Protein AF-A0A936PUD3-F1 (afdb_monomer_lite)

Radius of gyration: 28.29 Å; chains: 1; bounding box: 74×25×96 Å

Foldseek 3Di:
DDDDDDPPPPPPPPDDDDPDDDDDDDDDDDDDDDDDDDDDDPPPVDPDDPDDDPPQDQQCPLPAGPVQFPDSNDSQAECPHQAALPQDNRNSPPAHWQRDPRYDLVRWAWKAAQQQPLQEHDDGTDTGSDYDPRIHRHHDDPDSNDRD

pLDDT: mean 79.46, std 18.81, range [46.41, 98.44]

Structure (mmCIF, N/CA/C/O backbone):
data_AF-A0A936PUD3-F1
#
_entry.id   AF-A0A936PUD3-F1
#
loop_
_atom_site.group_PDB
_atom_site.id
_atom_site.type_symbol
_atom_site.label_atom_id
_atom_site.label_alt_id
_atom_site.label_comp_id
_atom_site.label_asym_id
_atom_site.label_entity_id
_atom_site.label_seq_id
_atom_site.pdbx_PDB_ins_code
_atom_site.Cartn_x
_atom_site.Cartn_y
_atom_site.Cartn_z
_atom_site.occupancy
_atom_site.B_iso_or_equiv
_atom_site.auth_seq_id
_atom_site.auth_comp_id
_atom_site.auth_asym_id
_atom_site.auth_atom_id
_atom_site.pdbx_PDB_model_num
ATOM 1 N N . MET A 1 1 ? -32.254 16.485 65.116 1.00 53.66 1 MET A N 1
ATOM 2 C CA . MET A 1 1 ? -31.961 15.289 64.299 1.00 53.66 1 MET A CA 1
ATOM 3 C C . MET A 1 1 ? -30.809 15.626 63.363 1.00 53.66 1 MET A C 1
ATOM 5 O O . MET A 1 1 ? -30.755 16.751 62.888 1.00 53.66 1 MET A O 1
ATOM 9 N N . ARG A 1 2 ? -29.844 14.717 63.206 1.00 46.41 2 ARG A N 1
ATOM 10 C CA . ARG A 1 2 ? -28.623 14.904 62.409 1.00 46.41 2 ARG A CA 1
ATOM 11 C C . ARG A 1 2 ? -28.960 14.790 60.914 1.00 46.41 2 ARG A C 1
ATOM 13 O O . ARG A 1 2 ? -29.420 13.730 60.508 1.00 46.41 2 ARG A O 1
ATOM 20 N N . SER A 1 3 ? -28.727 15.838 60.124 1.00 54.06 3 SER A N 1
ATOM 21 C CA . SER A 1 3 ? -28.491 15.696 58.674 1.00 54.06 3 SER A CA 1
ATOM 22 C C . SER A 1 3 ? -27.096 15.089 58.477 1.00 54.06 3 SER A C 1
ATOM 24 O O . SER A 1 3 ? -26.241 15.329 59.340 1.00 54.06 3 SER A O 1
ATOM 26 N N . PRO A 1 4 ? -26.824 14.333 57.395 1.00 48.84 4 PRO A N 1
ATOM 27 C CA . PRO A 1 4 ? -26.177 15.031 56.279 1.00 48.84 4 PRO A CA 1
ATOM 28 C C . PRO A 1 4 ? -26.307 14.416 54.862 1.00 48.84 4 PRO A C 1
ATOM 30 O O . PRO A 1 4 ? -26.564 13.234 54.676 1.00 48.84 4 PRO A O 1
ATOM 33 N N . LEU A 1 5 ? -25.979 15.293 53.908 1.00 49.62 5 LEU A N 1
ATOM 34 C CA . LEU A 1 5 ? -25.189 15.081 52.688 1.00 49.62 5 LEU A CA 1
ATOM 35 C C . LEU A 1 5 ? -25.799 14.382 51.459 1.00 49.62 5 LEU A C 1
ATOM 37 O O . LEU A 1 5 ? -26.033 13.181 51.414 1.00 49.62 5 LEU A O 1
ATOM 41 N N . MET A 1 6 ? -25.909 15.215 50.420 1.00 50.44 6 MET A N 1
ATOM 42 C CA . MET A 1 6 ? -25.889 14.913 48.993 1.00 50.44 6 MET A CA 1
ATOM 43 C C . MET A 1 6 ? -24.996 13.711 48.653 1.00 50.44 6 MET A C 1
ATOM 45 O O . MET A 1 6 ? -23.786 13.761 48.872 1.00 50.44 6 MET A O 1
ATOM 49 N N . MET A 1 7 ? -25.570 12.681 48.028 1.00 53.75 7 MET A N 1
ATOM 50 C CA . MET A 1 7 ? -24.799 11.805 47.147 1.00 53.75 7 MET A CA 1
ATOM 51 C C . MET A 1 7 ? -24.532 12.575 45.855 1.00 53.75 7 MET A C 1
ATOM 53 O O . MET A 1 7 ? -25.264 12.473 44.874 1.00 53.75 7 MET A O 1
ATOM 57 N N . LEU A 1 8 ? -23.499 13.414 45.904 1.00 49.41 8 LEU A N 1
ATOM 58 C CA . LEU A 1 8 ? -22.793 13.860 44.717 1.00 49.41 8 LEU A CA 1
ATOM 59 C C . LEU A 1 8 ? -22.178 12.584 44.128 1.00 49.41 8 LEU A C 1
ATOM 61 O O . LEU A 1 8 ? -21.218 12.054 44.687 1.00 49.41 8 LEU A O 1
ATOM 65 N N . SER A 1 9 ? -22.823 12.023 43.102 1.00 47.16 9 SER A N 1
ATOM 66 C CA . SER A 1 9 ? -22.295 10.865 42.387 1.00 47.16 9 SER A CA 1
ATOM 67 C C . SER A 1 9 ? -20.942 11.279 41.841 1.00 47.16 9 SER A C 1
ATOM 69 O O . SER A 1 9 ? -20.841 12.203 41.036 1.00 47.16 9 SER A O 1
ATOM 71 N N . LEU A 1 10 ? -19.912 10.654 42.392 1.00 49.53 10 LEU A N 1
ATOM 72 C CA . LEU A 1 10 ? -18.522 10.887 42.074 1.00 49.53 10 LEU A CA 1
ATOM 73 C C . LEU A 1 10 ? -18.352 10.540 40.590 1.00 49.53 10 LEU A C 1
ATOM 75 O O . LEU A 1 10 ? -18.395 9.368 40.223 1.00 49.53 10 LEU A O 1
ATOM 79 N N . LEU A 1 11 ? -18.246 11.562 39.737 1.00 52.31 11 LEU A N 1
ATOM 80 C CA . LEU A 1 11 ? -17.766 11.408 38.370 1.00 52.31 11 LEU A CA 1
ATOM 81 C C . LEU A 1 11 ? -16.326 10.909 38.513 1.00 52.31 11 LEU A C 1
ATOM 83 O O . LEU A 1 11 ? -15.428 11.677 38.859 1.00 52.31 11 LEU A O 1
ATOM 87 N N . ALA A 1 12 ? -16.132 9.601 38.374 1.00 48.47 12 ALA A N 1
ATOM 88 C CA . ALA A 1 12 ? -14.807 9.034 38.259 1.00 48.47 12 ALA A CA 1
ATOM 89 C C . ALA A 1 12 ? -14.257 9.517 36.914 1.00 48.47 12 ALA A C 1
ATOM 91 O O . ALA A 1 12 ? -14.563 8.943 35.874 1.00 48.47 12 ALA A O 1
ATOM 92 N N . LEU A 1 13 ? -13.493 10.614 36.935 1.00 55.97 13 LEU A N 1
ATOM 93 C CA . LEU A 1 13 ? -12.465 10.837 35.926 1.00 55.97 13 LEU A CA 1
ATOM 94 C C . LEU A 1 13 ? -11.473 9.688 36.098 1.00 55.97 13 LEU A C 1
ATOM 96 O O . LEU A 1 13 ? -10.558 9.764 36.920 1.00 55.97 13 LEU A O 1
ATOM 100 N N . MET A 1 14 ? -11.728 8.587 35.399 1.00 55.66 14 MET A N 1
ATOM 101 C CA . MET A 1 14 ? -10.739 7.543 35.234 1.00 55.66 14 MET A CA 1
ATOM 102 C C . MET A 1 14 ? -9.805 8.042 34.137 1.00 55.66 14 MET A C 1
ATOM 104 O O . MET A 1 14 ? -10.193 8.145 32.978 1.00 55.66 14 MET A O 1
ATOM 108 N N . ALA A 1 15 ? -8.617 8.474 34.549 1.00 54.50 15 ALA A N 1
ATOM 109 C CA . ALA A 1 15 ? -7.541 8.831 33.646 1.00 54.50 15 ALA A CA 1
ATOM 110 C C . ALA A 1 15 ? -7.225 7.621 32.755 1.00 54.50 15 ALA A C 1
ATOM 112 O O . ALA A 1 15 ? -6.997 6.528 33.279 1.00 54.50 15 ALA A O 1
ATOM 113 N N . CYS A 1 16 ? -7.242 7.814 31.434 1.00 59.00 16 CYS A N 1
ATOM 114 C CA . CYS A 1 16 ? -6.624 6.869 30.512 1.00 59.00 16 CYS A CA 1
ATOM 115 C C . CYS A 1 16 ? -5.126 6.849 30.839 1.00 59.00 16 CYS A C 1
ATOM 117 O O . CYS A 1 16 ? -4.512 7.909 30.969 1.00 59.00 16 CYS A O 1
ATOM 119 N N . GLY A 1 17 ? -4.590 5.662 31.116 1.00 49.53 17 GLY A N 1
ATOM 120 C CA . GLY A 1 17 ? -3.205 5.494 31.533 1.00 49.53 17 GLY A CA 1
ATOM 121 C C . GLY A 1 17 ? -2.249 5.898 30.420 1.00 49.53 17 GLY A C 1
ATOM 122 O O . GLY A 1 17 ? -2.460 5.544 29.262 1.00 49.53 17 GLY A O 1
ATOM 123 N N . ASP A 1 18 ? -1.207 6.631 30.800 1.00 52.53 18 ASP A N 1
ATOM 124 C CA . ASP A 1 18 ? -0.022 6.896 29.998 1.00 52.53 18 ASP A CA 1
ATOM 125 C C . ASP A 1 18 ? 0.437 5.605 29.292 1.00 52.53 18 ASP A C 1
ATOM 127 O O . ASP A 1 18 ? 0.811 4.627 29.944 1.00 52.53 18 ASP A O 1
ATOM 131 N N . LYS A 1 19 ? 0.416 5.584 27.952 1.00 51.19 19 LYS A N 1
ATOM 132 C CA . LYS A 1 19 ? 1.282 4.672 27.196 1.00 51.19 19 LYS A CA 1
ATOM 133 C C . LYS A 1 19 ? 2.701 5.154 27.501 1.00 51.19 19 LYS A C 1
ATOM 135 O O . LYS A 1 19 ? 3.129 6.179 26.984 1.00 51.19 19 LYS A O 1
ATOM 140 N N . ASP A 1 20 ? 3.354 4.481 28.448 1.00 49.97 20 ASP A N 1
ATOM 141 C CA . ASP A 1 20 ? 4.712 4.776 28.894 1.00 49.97 20 ASP A CA 1
ATOM 142 C C . ASP A 1 20 ? 5.650 4.924 27.689 1.00 49.97 20 ASP A C 1
ATOM 144 O O . ASP A 1 20 ? 5.974 3.961 26.991 1.00 49.97 20 ASP A O 1
ATOM 148 N N . GLU A 1 21 ? 6.116 6.148 27.469 1.00 58.09 21 GLU A N 1
ATOM 149 C CA . GLU A 1 21 ? 7.178 6.454 26.525 1.00 58.09 21 GLU A CA 1
ATOM 150 C C . GLU A 1 21 ? 8.524 6.151 27.195 1.00 58.09 21 GLU A C 1
ATOM 152 O O . GLU A 1 21 ? 9.041 6.934 27.994 1.00 58.09 21 GLU A O 1
ATOM 157 N N . SER A 1 22 ? 9.108 4.987 26.906 1.00 48.69 22 SER A N 1
ATOM 158 C CA . SER A 1 22 ? 10.535 4.719 27.128 1.00 48.69 22 SER A CA 1
ATOM 159 C C . SER A 1 22 ? 10.912 3.392 26.461 1.00 48.69 22 SER A C 1
ATOM 161 O O . SER A 1 22 ? 10.263 2.386 26.698 1.00 48.69 22 SER A O 1
ATOM 163 N N . SER A 1 23 ? 11.951 3.285 25.640 1.00 52.25 23 SER A N 1
ATOM 164 C CA . SER A 1 23 ? 13.261 3.876 25.865 1.00 52.25 23 SER A CA 1
ATOM 165 C C . SER A 1 23 ? 14.023 4.095 24.561 1.00 52.25 23 SER A C 1
ATOM 167 O O . SER A 1 23 ? 14.099 3.231 23.695 1.00 52.25 23 SER A O 1
ATOM 169 N N . THR A 1 24 ? 14.669 5.251 24.495 1.00 57.16 24 THR A N 1
ATOM 170 C CA . THR A 1 24 ? 15.816 5.536 23.640 1.00 57.16 24 THR A CA 1
ATOM 171 C C . THR A 1 24 ? 16.982 4.622 24.029 1.00 57.16 24 THR A C 1
ATOM 173 O O . THR A 1 24 ? 17.539 4.793 25.119 1.00 57.16 24 THR A O 1
ATOM 176 N N . ASP A 1 25 ? 17.382 3.684 23.170 1.00 52.16 25 ASP A N 1
ATOM 177 C CA . ASP A 1 25 ? 18.672 3.007 23.331 1.00 52.16 25 ASP A CA 1
ATOM 178 C C . ASP A 1 25 ? 19.762 3.842 22.652 1.00 52.16 25 ASP A C 1
ATOM 180 O O . ASP A 1 25 ? 19.732 4.139 21.458 1.00 52.16 25 ASP A O 1
ATOM 184 N N . SER A 1 26 ? 20.682 4.315 23.484 1.00 61.78 26 SER A N 1
ATOM 185 C CA . SER A 1 26 ? 21.800 5.160 23.096 1.00 61.78 26 SER A CA 1
ATOM 186 C C . SER A 1 26 ? 22.894 4.293 22.485 1.00 61.78 26 SER A C 1
ATOM 188 O O . SER A 1 26 ? 23.674 3.685 23.218 1.00 61.78 26 SER A O 1
ATOM 190 N N . VAL A 1 27 ? 22.995 4.267 21.157 1.00 63.81 27 VAL A N 1
ATOM 191 C CA . VAL A 1 27 ? 24.149 3.651 20.493 1.00 63.81 27 VAL A CA 1
ATOM 192 C C . VAL A 1 27 ? 25.346 4.605 20.619 1.00 63.81 27 VAL A C 1
ATOM 194 O O . VAL A 1 27 ? 25.244 5.768 20.217 1.00 63.81 27 VAL A O 1
ATOM 197 N N . PRO A 1 28 ? 26.475 4.178 21.213 1.00 65.19 28 PRO A N 1
ATOM 198 C CA . PRO A 1 28 ? 27.649 5.024 21.344 1.00 65.19 28 PRO A CA 1
ATOM 199 C C . PRO A 1 28 ? 28.289 5.287 19.979 1.00 65.19 28 PRO A C 1
ATOM 201 O O . PRO A 1 28 ? 28.557 4.369 19.207 1.00 65.19 28 PRO A O 1
ATOM 204 N N . VAL A 1 29 ? 28.574 6.567 19.741 1.00 59.28 29 VAL A N 1
ATOM 205 C CA . VAL A 1 29 ? 29.462 7.070 18.693 1.00 59.28 29 VAL A CA 1
ATOM 206 C C . VAL A 1 29 ? 30.794 6.313 18.709 1.00 59.28 29 VAL A C 1
ATOM 208 O O . VAL A 1 29 ? 31.500 6.301 19.720 1.00 59.28 29 VAL A O 1
ATOM 211 N N . VAL A 1 30 ? 31.135 5.683 17.584 1.00 62.25 30 VAL A N 1
ATOM 212 C CA . VAL A 1 30 ? 32.509 5.278 17.280 1.00 62.25 30 VAL A CA 1
ATOM 213 C C . VAL A 1 30 ? 33.079 6.272 16.280 1.00 62.25 30 VAL A C 1
ATOM 215 O O . VAL A 1 30 ? 32.532 6.490 15.202 1.00 62.25 30 VAL A O 1
ATOM 218 N N . ASP A 1 31 ? 34.134 6.922 16.744 1.00 54.88 31 ASP A N 1
ATOM 219 C CA . ASP A 1 31 ? 35.003 7.852 16.042 1.00 54.88 31 ASP A CA 1
ATOM 220 C C . ASP A 1 31 ? 36.097 7.075 15.290 1.00 54.88 31 ASP A C 1
ATOM 222 O O . ASP A 1 31 ? 36.450 5.958 15.679 1.00 54.88 31 ASP A O 1
ATOM 226 N N . ASP A 1 32 ? 36.643 7.730 14.267 1.00 55.41 32 ASP A N 1
ATOM 227 C CA . ASP A 1 32 ? 37.864 7.414 13.516 1.00 55.41 32 ASP A CA 1
ATOM 228 C C . ASP A 1 32 ? 37.849 6.24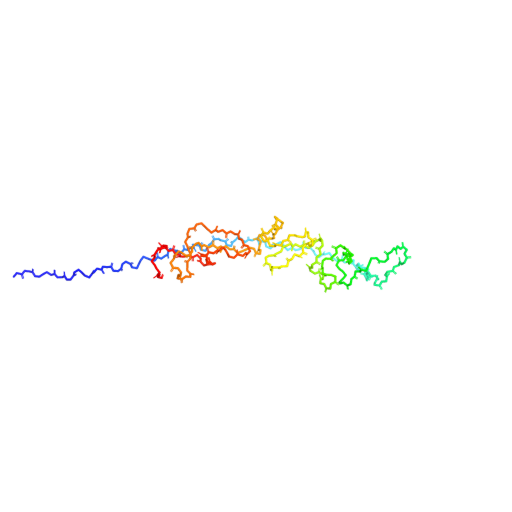4 12.512 1.00 55.41 32 ASP A C 1
ATOM 230 O O . ASP A 1 32 ? 38.160 5.090 12.814 1.00 55.41 32 ASP A O 1
ATOM 234 N N . SER A 1 33 ? 37.718 6.585 11.228 1.00 61.25 33 SER A N 1
ATOM 235 C CA . SER A 1 33 ? 38.902 6.599 10.349 1.00 61.25 33 SER A CA 1
ATOM 236 C C . SER A 1 33 ? 38.604 7.295 9.021 1.00 61.25 33 SER A C 1
ATOM 238 O O . SER A 1 33 ? 37.761 6.867 8.239 1.00 61.25 33 SER A O 1
ATOM 240 N N . GLU A 1 34 ? 39.350 8.366 8.761 1.00 63.44 34 GLU A N 1
ATOM 241 C CA . GLU A 1 34 ? 39.481 8.963 7.439 1.00 63.44 34 GLU A CA 1
ATOM 242 C C . GLU A 1 34 ? 40.101 7.932 6.485 1.00 63.44 34 GLU A C 1
ATOM 244 O O . GLU A 1 34 ? 41.180 7.394 6.750 1.00 63.44 34 GLU A O 1
ATOM 249 N N . THR A 1 35 ? 39.421 7.657 5.372 1.00 59.34 35 THR A N 1
ATOM 250 C CA . THR A 1 35 ? 40.061 7.092 4.183 1.00 59.34 35 THR A CA 1
ATOM 251 C C . THR A 1 35 ? 39.971 8.125 3.074 1.00 59.34 35 THR A C 1
ATOM 253 O O . THR A 1 35 ? 38.934 8.365 2.465 1.00 59.34 35 THR A O 1
ATOM 256 N N . ASP A 1 36 ? 41.105 8.796 2.944 1.00 56.50 36 ASP A N 1
ATOM 257 C CA . ASP A 1 36 ? 41.579 9.563 1.808 1.00 56.50 36 ASP A CA 1
ATOM 258 C C . ASP A 1 36 ? 41.678 8.660 0.562 1.00 56.50 36 ASP A C 1
ATOM 260 O O . ASP A 1 36 ? 42.032 7.482 0.666 1.00 56.50 36 ASP A O 1
ATOM 264 N N . ASP A 1 37 ? 41.398 9.265 -0.590 1.00 61.94 37 ASP A N 1
ATOM 265 C CA . ASP A 1 37 ? 41.663 8.796 -1.953 1.00 61.94 37 ASP A CA 1
ATOM 266 C C . ASP A 1 37 ? 40.922 7.552 -2.478 1.00 61.94 37 ASP A C 1
ATOM 268 O O . ASP A 1 37 ? 41.418 6.426 -2.464 1.00 61.94 37 ASP A O 1
ATOM 272 N N . SER A 1 38 ? 39.828 7.820 -3.193 1.00 63.38 38 SER A N 1
ATOM 273 C CA . SER A 1 38 ? 39.838 7.556 -4.637 1.00 63.38 38 SER A CA 1
ATOM 274 C C . SER A 1 38 ? 38.706 8.315 -5.318 1.00 63.38 38 SER A C 1
ATOM 276 O O . SER A 1 38 ? 37.533 8.013 -5.098 1.00 63.38 38 SER A O 1
ATOM 278 N N . GLU A 1 39 ? 39.073 9.277 -6.166 1.00 62.41 39 GLU A N 1
ATOM 279 C CA . GLU A 1 39 ? 38.219 9.747 -7.251 1.00 62.41 39 GLU A CA 1
ATOM 280 C C . GLU A 1 39 ? 37.796 8.518 -8.061 1.00 62.41 39 GLU A C 1
ATOM 282 O O . GLU A 1 39 ? 38.587 7.930 -8.802 1.00 62.41 39 GLU A O 1
ATOM 287 N N . THR A 1 40 ? 36.564 8.067 -7.846 1.00 57.53 40 THR A N 1
ATOM 288 C CA . THR A 1 40 ? 35.918 7.153 -8.774 1.00 57.53 40 THR A CA 1
ATOM 289 C C . THR A 1 40 ? 35.392 8.036 -9.885 1.00 57.53 40 THR A C 1
ATOM 291 O O . THR A 1 40 ? 34.408 8.748 -9.724 1.00 57.53 40 THR A O 1
ATOM 294 N N . ASP A 1 41 ? 36.217 8.089 -10.931 1.00 57.25 41 ASP A N 1
ATOM 295 C CA . ASP A 1 41 ? 35.852 8.196 -12.339 1.00 57.25 41 ASP A CA 1
ATOM 296 C C . ASP A 1 41 ? 34.385 8.582 -12.551 1.00 57.25 41 ASP A C 1
ATOM 298 O O . ASP A 1 41 ? 33.493 7.790 -12.235 1.00 57.25 41 ASP A O 1
ATOM 302 N N . ASP A 1 42 ? 34.175 9.790 -13.086 1.00 62.69 42 ASP A N 1
ATOM 303 C CA . ASP A 1 42 ? 32.936 10.279 -13.685 1.00 62.69 42 ASP A CA 1
ATOM 304 C C . ASP A 1 42 ? 32.323 9.209 -14.604 1.00 62.69 42 ASP A C 1
ATOM 306 O O . ASP A 1 42 ? 32.401 9.276 -15.830 1.00 62.69 42 ASP A O 1
ATOM 310 N N . SER A 1 43 ? 31.632 8.240 -14.014 1.00 59.88 43 SER A N 1
ATOM 311 C CA . SER A 1 43 ? 30.681 7.389 -14.704 1.00 59.88 43 SER A CA 1
ATOM 312 C C . SER A 1 43 ? 29.417 8.216 -14.821 1.00 59.88 43 SER A C 1
ATOM 314 O O . SER A 1 43 ? 28.393 7.955 -14.200 1.00 59.88 43 SER A O 1
ATOM 316 N N . LYS A 1 44 ? 29.520 9.261 -15.643 1.00 57.16 44 LYS A N 1
ATOM 317 C CA . LYS A 1 44 ? 28.422 9.581 -16.531 1.00 57.16 44 LYS A CA 1
ATOM 318 C C . LYS A 1 44 ? 28.214 8.305 -17.328 1.00 57.16 44 LYS A C 1
ATOM 320 O O . LYS A 1 44 ? 28.976 8.035 -18.253 1.00 57.16 44 LYS A O 1
ATOM 325 N N . THR A 1 45 ? 27.273 7.480 -16.889 1.00 53.12 45 THR A N 1
ATOM 326 C CA . THR A 1 45 ? 26.593 6.576 -17.802 1.00 53.12 45 THR A CA 1
ATOM 327 C C . THR A 1 45 ? 26.207 7.447 -18.985 1.00 53.12 45 THR A C 1
ATOM 329 O O . THR A 1 45 ? 25.587 8.505 -18.825 1.00 53.12 45 THR A O 1
ATOM 332 N N . ASP A 1 46 ? 26.799 7.139 -20.134 1.00 54.19 46 ASP A N 1
ATOM 333 C CA . ASP A 1 46 ? 26.517 7.902 -21.316 1.00 54.19 46 ASP A CA 1
ATOM 334 C C . ASP A 1 46 ? 25.073 7.606 -21.691 1.00 54.19 46 ASP A C 1
ATOM 336 O O . ASP A 1 46 ? 24.669 6.491 -21.995 1.00 54.19 46 ASP A O 1
ATOM 340 N N . ASP A 1 47 ? 24.284 8.658 -21.576 1.00 67.69 47 ASP A N 1
ATOM 341 C CA . ASP A 1 47 ? 23.028 8.853 -22.262 1.00 67.69 47 ASP A CA 1
ATOM 342 C C . ASP A 1 47 ? 23.293 8.762 -23.775 1.00 67.69 47 ASP A C 1
ATOM 344 O O . ASP A 1 47 ? 23.517 9.769 -24.450 1.00 67.69 47 ASP A O 1
ATOM 348 N N . SER A 1 48 ? 23.434 7.537 -24.284 1.00 57.81 48 SER A N 1
ATOM 349 C CA . SER A 1 48 ? 23.393 7.158 -25.698 1.00 57.81 48 SER A CA 1
ATOM 350 C C . SER A 1 48 ? 23.369 5.634 -25.813 1.00 57.81 48 SER A C 1
ATOM 352 O O . SER A 1 48 ? 24.397 4.973 -25.894 1.00 57.81 48 SER A O 1
ATOM 354 N N . THR A 1 49 ? 22.157 5.097 -25.868 1.00 59.66 49 THR A N 1
ATOM 355 C CA . THR A 1 49 ? 21.768 3.941 -26.687 1.00 59.66 49 THR A CA 1
ATOM 356 C C . THR A 1 49 ? 22.789 3.605 -27.800 1.00 59.66 49 THR A C 1
ATOM 358 O O . THR A 1 49 ? 22.778 4.215 -28.875 1.00 59.66 49 THR A O 1
ATOM 361 N N . ASP A 1 50 ? 23.687 2.642 -27.549 1.00 59.44 50 ASP A N 1
ATOM 362 C CA . ASP A 1 50 ? 24.552 2.030 -28.570 1.00 59.44 50 ASP A CA 1
ATOM 363 C C . ASP A 1 50 ? 23.808 0.843 -29.206 1.00 59.44 50 ASP A C 1
ATOM 365 O O . ASP A 1 50 ? 23.876 -0.307 -28.771 1.00 59.44 50 ASP A O 1
ATOM 369 N N . ASP A 1 51 ? 23.039 1.205 -30.231 1.00 67.19 51 ASP A N 1
ATOM 370 C CA . ASP A 1 51 ? 22.507 0.435 -31.358 1.00 67.19 51 ASP A CA 1
ATOM 371 C C . ASP A 1 51 ? 23.183 -0.941 -31.572 1.00 67.19 51 ASP A C 1
ATOM 373 O O . ASP A 1 51 ? 24.208 -1.060 -32.242 1.00 67.19 51 ASP A O 1
ATOM 377 N N . THR A 1 52 ? 22.582 -2.007 -31.025 1.00 53.91 52 THR A N 1
ATOM 378 C CA . THR A 1 52 ? 22.451 -3.329 -31.680 1.00 53.91 52 THR A CA 1
ATOM 379 C C . THR A 1 52 ? 21.375 -4.201 -31.000 1.00 53.91 52 THR A C 1
ATOM 381 O O . THR A 1 52 ? 21.631 -5.305 -30.520 1.00 53.91 52 THR A O 1
ATOM 384 N N . GLY A 1 53 ? 20.122 -3.750 -31.008 1.00 61.16 53 GLY A N 1
ATOM 385 C CA . GLY A 1 53 ? 18.947 -4.531 -30.589 1.00 61.16 53 GLY A CA 1
ATOM 386 C C . GLY A 1 53 ? 17.663 -3.770 -30.919 1.00 61.16 53 GLY A C 1
ATOM 387 O O . GLY A 1 53 ? 17.770 -2.599 -31.265 1.00 61.16 53 GLY A O 1
ATOM 388 N N . PRO A 1 54 ? 16.460 -4.378 -30.908 1.00 60.81 54 PRO A N 1
ATOM 389 C CA . PRO A 1 54 ? 15.249 -3.562 -30.920 1.00 60.81 54 PRO A CA 1
ATOM 390 C C . PRO A 1 54 ? 15.349 -2.618 -29.719 1.00 60.81 54 PRO A C 1
ATOM 392 O O . PRO A 1 54 ? 15.451 -3.100 -28.598 1.00 60.81 54 PRO A O 1
ATOM 395 N N . GLU A 1 55 ? 15.445 -1.316 -29.980 1.00 65.25 55 GLU A N 1
ATOM 396 C CA . GLU A 1 55 ? 15.523 -0.275 -28.956 1.00 65.25 55 GLU A CA 1
ATOM 397 C C . GLU A 1 55 ? 14.292 -0.436 -28.063 1.00 65.25 55 GLU A C 1
ATOM 399 O O . GLU A 1 55 ? 13.175 -0.100 -28.465 1.00 65.25 55 GLU A O 1
ATOM 404 N N . VAL A 1 56 ? 14.485 -1.048 -26.901 1.00 74.06 56 VAL A N 1
ATOM 405 C CA . VAL A 1 56 ? 13.525 -0.943 -25.819 1.00 74.06 56 VAL A CA 1
ATOM 406 C C . VAL A 1 56 ? 13.690 0.475 -25.296 1.00 74.06 56 VAL A C 1
ATOM 408 O O . VAL A 1 56 ? 14.779 0.870 -24.886 1.00 74.06 56 VAL A O 1
ATOM 411 N N . ILE A 1 57 ? 12.668 1.290 -25.523 1.00 86.19 57 ILE A N 1
ATOM 412 C CA . ILE A 1 57 ? 12.660 2.683 -25.086 1.00 86.19 57 ILE A CA 1
ATOM 413 C C . ILE A 1 57 ? 12.485 2.644 -23.566 1.00 86.19 57 ILE A C 1
ATOM 415 O O . ILE A 1 57 ? 11.669 1.865 -23.100 1.00 86.19 57 ILE A O 1
ATOM 419 N N . ASP A 1 58 ? 13.271 3.429 -22.848 1.00 89.19 58 ASP A N 1
ATOM 420 C CA . ASP A 1 58 ? 13.195 3.655 -21.401 1.00 89.19 58 ASP A CA 1
ATOM 421 C C . ASP A 1 58 ? 13.185 5.185 -21.258 1.00 89.19 58 ASP A C 1
ATOM 423 O O . ASP A 1 58 ? 14.179 5.850 -21.584 1.00 89.19 58 ASP A O 1
ATOM 427 N N . VAL A 1 59 ? 12.009 5.764 -21.007 1.00 93.19 59 VAL A N 1
ATOM 428 C CA . VAL A 1 59 ? 11.795 7.220 -21.068 1.00 93.19 59 VAL A CA 1
ATOM 429 C C . VAL A 1 59 ? 12.178 7.916 -19.767 1.00 93.19 59 VAL A C 1
ATOM 431 O O . VAL A 1 59 ? 12.653 9.059 -19.826 1.00 93.19 59 VAL A O 1
ATOM 434 N N . ASP A 1 60 ? 11.972 7.282 -18.619 1.00 94.50 60 ASP A N 1
ATOM 435 C CA . ASP A 1 60 ? 12.240 7.869 -17.302 1.00 94.50 60 ASP A CA 1
ATOM 436 C C . ASP A 1 60 ? 13.582 7.441 -16.689 1.00 94.50 60 ASP A C 1
ATOM 438 O O . ASP A 1 60 ? 14.084 8.120 -15.784 1.00 94.50 60 ASP A O 1
ATOM 442 N N . GLY A 1 61 ? 14.243 6.441 -17.272 1.00 92.88 61 GLY A N 1
ATOM 443 C CA . GLY A 1 61 ? 15.601 6.036 -16.947 1.00 92.88 61 GLY A CA 1
ATOM 444 C C . GLY A 1 61 ? 15.707 5.193 -15.683 1.00 92.88 61 GLY A C 1
ATOM 445 O O . GLY A 1 61 ? 16.773 5.212 -15.051 1.00 92.88 61 GLY A O 1
ATOM 446 N N . ASP A 1 62 ? 14.646 4.492 -15.282 1.00 92.69 62 ASP A N 1
ATOM 447 C CA . ASP A 1 62 ? 14.685 3.597 -14.121 1.00 92.69 62 ASP A CA 1
ATOM 448 C C . ASP A 1 62 ? 15.293 2.215 -14.408 1.00 92.69 62 ASP A C 1
ATOM 450 O O . ASP A 1 62 ? 15.597 1.447 -13.487 1.00 92.69 62 ASP A O 1
ATOM 454 N N . GLY A 1 63 ? 15.598 1.946 -15.680 1.00 91.75 63 GLY A N 1
ATOM 455 C CA . GLY A 1 63 ? 16.201 0.700 -16.132 1.00 91.75 63 GLY A CA 1
ATOM 456 C C . GLY A 1 63 ? 15.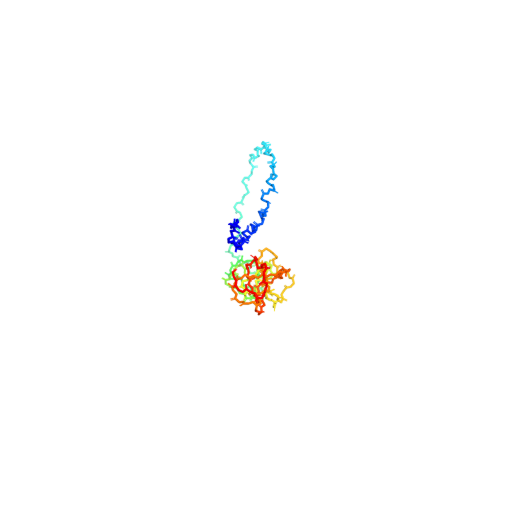190 -0.369 -16.540 1.00 91.75 63 GLY A C 1
ATOM 457 O O . GLY A 1 63 ? 15.612 -1.500 -16.819 1.00 91.75 63 GLY A O 1
ATOM 458 N N . SER A 1 64 ? 13.906 -0.022 -16.611 1.00 93.06 64 SER A N 1
ATOM 459 C CA . SER A 1 64 ? 12.823 -0.858 -17.117 1.00 93.06 64 SER A CA 1
ATOM 460 C C . SER A 1 64 ? 12.455 -0.439 -18.540 1.00 93.06 64 SER A C 1
ATOM 462 O O . SER A 1 64 ? 12.397 0.742 -18.865 1.00 93.06 64 SER A O 1
ATOM 464 N N . PRO A 1 65 ? 12.259 -1.396 -19.458 1.00 92.44 65 PRO A N 1
ATOM 465 C CA . PRO A 1 65 ? 11.838 -1.063 -20.806 1.00 92.44 65 PRO A CA 1
ATOM 466 C C . PRO A 1 65 ? 10.338 -0.731 -20.841 1.00 92.44 65 PRO A C 1
ATOM 468 O O . PRO A 1 65 ? 9.540 -1.401 -20.192 1.00 92.44 65 PRO A O 1
ATOM 471 N N . ALA A 1 66 ? 9.932 0.207 -21.698 1.00 91.31 66 ALA A N 1
ATOM 472 C CA . ALA A 1 66 ? 8.554 0.693 -21.848 1.00 91.31 66 ALA A CA 1
ATOM 473 C C . ALA A 1 66 ? 7.486 -0.378 -22.154 1.00 91.31 66 ALA A C 1
ATOM 475 O O . ALA A 1 66 ? 6.292 -0.080 -22.175 1.00 91.31 66 ALA A O 1
ATOM 476 N N . ASP A 1 67 ? 7.876 -1.602 -22.524 1.00 91.12 67 ASP A N 1
ATOM 477 C CA . ASP A 1 67 ? 6.955 -2.726 -22.720 1.00 91.12 67 ASP A CA 1
ATOM 478 C C . ASP A 1 67 ? 6.758 -3.607 -21.476 1.00 91.12 67 ASP A C 1
ATOM 480 O O . ASP A 1 67 ? 5.822 -4.412 -21.464 1.00 91.12 67 ASP A O 1
ATOM 484 N N . GLU A 1 68 ? 7.602 -3.449 -20.459 1.00 92.25 68 GLU A N 1
ATOM 485 C CA . GLU A 1 68 ? 7.501 -4.087 -19.140 1.00 92.25 68 GLU A CA 1
ATOM 486 C C . GLU A 1 68 ? 7.129 -3.074 -18.041 1.00 92.25 68 GLU A C 1
ATOM 488 O O . GLU A 1 68 ? 6.602 -3.480 -17.011 1.00 92.25 68 GLU A O 1
ATOM 493 N N . ASP A 1 69 ? 7.347 -1.780 -18.284 1.00 95.69 69 ASP A N 1
ATOM 494 C CA . ASP A 1 69 ? 6.982 -0.676 -17.400 1.00 95.69 69 ASP A CA 1
ATOM 495 C C . ASP A 1 69 ? 5.528 -0.207 -17.614 1.00 95.69 69 ASP A C 1
ATOM 497 O O . ASP A 1 69 ? 5.083 0.091 -18.732 1.00 95.69 69 ASP A O 1
ATOM 501 N N . CYS A 1 70 ? 4.765 -0.174 -16.523 1.00 97.00 70 CYS A N 1
ATOM 502 C CA . CYS A 1 70 ? 3.374 0.241 -16.498 1.00 97.00 70 CYS A CA 1
ATOM 503 C C . CYS A 1 70 ? 3.188 1.773 -16.531 1.00 97.00 70 CYS A C 1
ATOM 505 O O . CYS A 1 70 ? 2.129 2.219 -16.999 1.00 97.00 70 CYS A O 1
ATOM 507 N N . ASP A 1 71 ? 4.197 2.568 -16.149 1.00 96.56 71 ASP A N 1
ATOM 508 C CA . ASP A 1 71 ? 4.253 4.020 -16.357 1.00 96.56 71 ASP A CA 1
ATOM 509 C C . ASP A 1 71 ? 5.671 4.513 -16.703 1.00 96.56 71 ASP A C 1
ATOM 511 O O . ASP A 1 71 ? 6.326 5.150 -15.891 1.00 96.56 71 ASP A O 1
ATOM 515 N N . ASP A 1 72 ? 6.040 4.355 -17.983 1.00 94.75 72 ASP A N 1
ATOM 516 C CA . ASP A 1 72 ? 7.266 4.851 -18.656 1.00 94.75 72 ASP A CA 1
ATOM 517 C C . ASP A 1 72 ? 7.376 6.401 -18.694 1.00 94.75 72 ASP A C 1
ATOM 519 O O . ASP A 1 72 ? 7.750 7.018 -19.690 1.00 94.75 72 ASP A O 1
ATOM 523 N N . ASN A 1 73 ? 6.894 7.108 -17.678 1.00 96.38 73 ASN A N 1
ATOM 524 C CA . ASN A 1 73 ? 7.164 8.524 -17.434 1.00 96.38 73 ASN A CA 1
ATOM 525 C C . ASN A 1 73 ? 7.468 8.797 -15.952 1.00 96.38 73 ASN A C 1
ATOM 527 O O . ASN A 1 73 ? 7.650 9.974 -15.601 1.00 96.38 73 ASN A O 1
ATOM 531 N N . ASP A 1 74 ? 7.483 7.768 -15.106 1.00 96.88 74 ASP A N 1
ATOM 532 C CA . ASP A 1 74 ? 7.660 7.855 -13.667 1.00 96.88 74 ASP A CA 1
ATOM 533 C C . ASP A 1 74 ? 8.613 6.764 -13.166 1.00 96.88 74 ASP A C 1
ATOM 535 O O . ASP A 1 74 ? 8.207 5.663 -12.834 1.00 96.88 74 ASP A O 1
ATOM 539 N N . ALA A 1 75 ? 9.879 7.140 -12.978 1.00 96.69 75 ALA A N 1
ATOM 540 C CA . ALA A 1 75 ? 10.935 6.248 -12.501 1.00 96.69 75 ALA A CA 1
ATOM 541 C C . ALA A 1 75 ? 10.705 5.641 -11.093 1.00 96.69 75 ALA A C 1
ATOM 543 O O . ALA A 1 75 ? 11.537 4.863 -10.612 1.00 96.69 75 ALA A O 1
ATOM 544 N N . GLU A 1 76 ? 9.661 6.065 -10.367 1.00 97.56 76 GLU A N 1
ATOM 545 C CA . GLU A 1 76 ? 9.230 5.441 -9.107 1.00 97.56 76 GLU A CA 1
ATOM 546 C C . GLU A 1 76 ? 8.234 4.280 -9.323 1.00 97.56 76 GLU A C 1
ATOM 548 O O . GLU A 1 76 ? 7.940 3.570 -8.360 1.00 97.56 76 GLU A O 1
ATOM 553 N N . VAL A 1 77 ? 7.752 4.064 -10.553 1.00 97.94 77 VAL A N 1
ATOM 554 C CA . VAL A 1 77 ? 6.794 3.025 -10.952 1.00 97.94 77 VAL A CA 1
ATOM 555 C C . VAL A 1 77 ? 7.454 2.105 -11.976 1.00 97.94 77 VAL A C 1
ATOM 557 O O . VAL A 1 77 ? 7.646 2.488 -13.115 1.00 97.94 77 VAL A O 1
ATOM 560 N N . ASN A 1 78 ? 7.823 0.892 -11.569 1.00 97.44 78 ASN A N 1
ATOM 561 C CA . ASN A 1 78 ? 8.466 -0.091 -12.439 1.00 97.44 78 ASN A CA 1
ATOM 562 C C . ASN A 1 78 ? 8.490 -1.494 -11.832 1.00 97.44 78 ASN A C 1
ATOM 564 O O . ASN A 1 78 ? 8.449 -1.616 -10.614 1.00 97.44 78 ASN A O 1
ATOM 568 N N . PRO A 1 79 ? 8.756 -2.550 -12.631 1.00 97.12 79 PRO A N 1
ATOM 569 C CA . PRO A 1 79 ? 8.924 -3.936 -12.169 1.00 97.12 79 PRO A CA 1
ATOM 570 C C . PRO A 1 79 ? 9.854 -4.195 -10.967 1.00 97.12 79 PRO A C 1
ATOM 572 O O . PRO A 1 79 ? 9.888 -5.310 -10.439 1.00 97.12 79 PRO A O 1
ATOM 575 N N . GLY A 1 80 ? 10.716 -3.240 -10.605 1.00 95.44 80 GLY A N 1
ATOM 576 C CA . GLY A 1 80 ? 11.649 -3.337 -9.482 1.00 95.44 80 GLY A CA 1
ATOM 577 C C . GLY A 1 80 ? 11.329 -2.420 -8.301 1.00 95.44 80 GLY A C 1
ATOM 578 O O . GLY A 1 80 ? 12.086 -2.441 -7.321 1.00 95.44 80 GLY A O 1
ATOM 579 N N . ALA A 1 81 ? 10.274 -1.611 -8.390 1.00 97.69 81 ALA A N 1
ATOM 580 C CA . ALA A 1 81 ? 9.863 -0.700 -7.340 1.00 97.69 81 ALA A CA 1
ATOM 581 C C . ALA A 1 81 ? 9.269 -1.463 -6.147 1.00 97.69 81 ALA A C 1
ATOM 583 O O . ALA A 1 81 ? 9.048 -2.672 -6.178 1.00 97.69 81 ALA A O 1
ATOM 584 N N . GLN A 1 82 ? 9.083 -0.749 -5.040 1.00 97.38 82 GLN A N 1
ATOM 585 C CA . GLN A 1 82 ? 8.416 -1.283 -3.859 1.00 97.38 82 GLN A CA 1
ATOM 586 C C . GLN A 1 82 ? 6.965 -0.826 -3.892 1.00 97.38 82 GLN A C 1
ATOM 588 O O . GLN A 1 82 ? 6.724 0.379 -3.870 1.00 97.38 82 GLN A O 1
ATOM 593 N N . GLU A 1 83 ? 6.033 -1.771 -3.835 1.00 98.19 83 GLU A N 1
ATOM 594 C CA . GLU A 1 83 ? 4.617 -1.456 -3.689 1.00 98.19 83 GLU A CA 1
ATOM 595 C C . GLU A 1 83 ? 4.353 -0.722 -2.367 1.00 98.19 83 GLU A C 1
ATOM 597 O O . GLU A 1 83 ? 4.806 -1.163 -1.299 1.00 98.19 83 GLU A O 1
ATOM 602 N N . ILE A 1 84 ? 3.637 0.403 -2.425 1.00 97.56 84 ILE A N 1
ATOM 603 C CA . ILE A 1 84 ? 3.240 1.205 -1.264 1.00 97.56 84 ILE A CA 1
ATOM 604 C C . ILE A 1 84 ? 1.742 1.519 -1.311 1.00 97.56 84 ILE A C 1
ATOM 606 O O . ILE A 1 84 ? 1.142 1.578 -2.368 1.00 97.56 84 ILE A O 1
ATOM 610 N N . CYS A 1 85 ? 1.133 1.777 -0.152 1.00 97.56 85 CYS A N 1
ATOM 611 C CA . CYS A 1 85 ? -0.282 2.141 -0.058 1.00 97.56 85 CYS A CA 1
ATOM 612 C C . CYS A 1 85 ? -0.573 3.565 -0.584 1.00 97.56 85 CYS A C 1
ATOM 614 O O . CYS A 1 85 ? -0.807 4.489 0.213 1.00 97.56 85 CYS A O 1
ATOM 616 N N . ASP A 1 86 ? -0.566 3.768 -1.898 1.00 96.56 86 ASP A N 1
ATOM 617 C CA . ASP A 1 86 ? -0.864 5.048 -2.551 1.00 96.56 86 ASP A CA 1
ATOM 618 C C . ASP A 1 86 ? -1.958 4.967 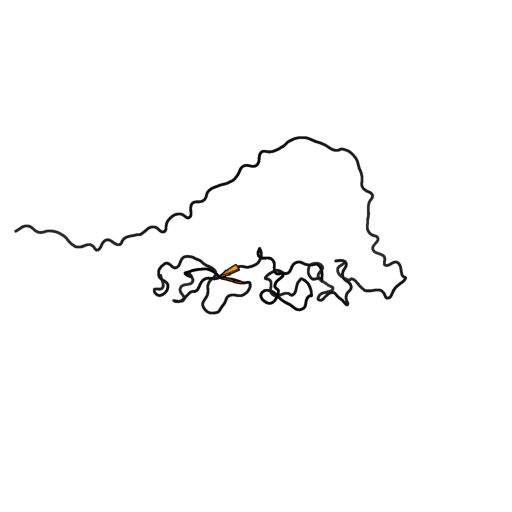-3.639 1.00 96.56 86 ASP A C 1
ATOM 620 O O . ASP A 1 86 ? -2.429 6.012 -4.117 1.00 96.56 86 ASP A O 1
ATOM 624 N N . GLY A 1 87 ? -2.451 3.762 -3.946 1.00 95.81 87 GLY A N 1
ATOM 625 C CA . GLY A 1 87 ? -3.458 3.517 -4.976 1.00 95.81 87 GLY A CA 1
ATOM 626 C C . GLY A 1 87 ? -2.906 3.328 -6.388 1.00 95.81 87 GLY A C 1
ATOM 627 O O . GLY A 1 87 ? -3.704 3.367 -7.335 1.00 95.81 87 GLY A O 1
ATOM 628 N N . ILE A 1 88 ? -1.592 3.174 -6.542 1.00 97.25 88 ILE A N 1
ATOM 629 C CA . ILE A 1 88 ? -0.875 2.912 -7.791 1.00 97.25 88 ILE A CA 1
ATOM 630 C C . ILE A 1 88 ? -0.239 1.522 -7.685 1.00 97.25 88 ILE A C 1
ATOM 632 O O . ILE A 1 88 ? 0.211 1.138 -6.622 1.00 97.25 88 ILE A O 1
ATOM 636 N N . ASP A 1 89 ? -0.230 0.778 -8.790 1.00 98.00 89 ASP A N 1
ATOM 637 C CA . ASP A 1 89 ? 0.611 -0.415 -8.954 1.00 98.00 89 ASP A CA 1
ATOM 638 C C . ASP A 1 89 ? 2.041 0.088 -9.189 1.00 98.00 89 ASP A C 1
ATOM 640 O O . ASP A 1 89 ? 2.366 0.512 -10.302 1.00 98.00 89 ASP A O 1
ATOM 644 N N . ASN A 1 90 ? 2.835 0.211 -8.125 1.00 98.44 90 ASN A N 1
ATOM 645 C CA . ASN A 1 90 ? 4.182 0.763 -8.207 1.00 98.44 90 ASN A CA 1
ATOM 646 C C . ASN A 1 90 ? 5.149 -0.260 -8.798 1.00 98.44 90 ASN A C 1
ATOM 648 O O . ASN A 1 90 ? 6.087 0.147 -9.475 1.00 98.44 90 ASN A O 1
ATOM 652 N N . ASP A 1 91 ? 4.950 -1.554 -8.537 1.00 98.00 91 ASP A N 1
ATOM 653 C CA . ASP A 1 91 ? 5.870 -2.611 -8.964 1.00 98.00 91 ASP A CA 1
ATOM 654 C C . ASP A 1 91 ? 5.482 -3.312 -10.282 1.00 98.00 91 ASP A C 1
ATOM 656 O O . ASP A 1 91 ? 6.137 -4.264 -10.708 1.00 98.00 91 ASP A O 1
ATOM 660 N N . CYS A 1 92 ? 4.458 -2.798 -10.968 1.00 97.69 92 CYS A N 1
ATOM 661 C CA . CYS A 1 92 ? 3.967 -3.237 -12.273 1.00 97.69 92 CYS A CA 1
ATOM 662 C C . CYS A 1 92 ? 3.648 -4.742 -12.359 1.00 97.69 92 CYS A C 1
ATOM 664 O O . CYS A 1 92 ? 3.816 -5.360 -13.422 1.00 97.69 92 CYS A O 1
ATOM 666 N N . ASP A 1 93 ? 3.184 -5.352 -11.267 1.00 97.50 93 ASP A N 1
ATOM 667 C CA . ASP A 1 93 ? 2.855 -6.779 -11.201 1.00 97.50 93 ASP A CA 1
ATOM 668 C C . ASP A 1 93 ? 1.359 -7.095 -11.444 1.00 97.50 93 ASP A C 1
ATOM 670 O O . ASP A 1 93 ? 0.946 -8.265 -11.439 1.00 97.50 93 ASP A O 1
ATOM 674 N N . GLU A 1 94 ? 0.572 -6.063 -11.776 1.00 97.19 94 GLU A N 1
ATOM 675 C CA . GLU A 1 94 ? -0.886 -6.053 -11.954 1.00 97.19 94 GLU A CA 1
ATOM 676 C C . GLU A 1 94 ? -1.703 -6.167 -10.650 1.00 97.19 94 GLU A C 1
ATOM 678 O O . GLU A 1 94 ? -2.938 -6.313 -10.705 1.00 97.19 94 GLU A O 1
ATOM 683 N N . LEU A 1 95 ? -1.058 -6.112 -9.486 1.00 98.00 95 LEU A N 1
ATOM 684 C CA . LEU A 1 95 ? -1.685 -5.985 -8.177 1.00 98.00 95 LEU A CA 1
ATOM 685 C C . LEU A 1 95 ? -1.514 -4.545 -7.672 1.00 98.00 95 LEU A C 1
ATOM 687 O O . LEU A 1 95 ? -0.793 -3.735 -8.230 1.00 98.00 95 LEU A O 1
ATOM 691 N N . THR A 1 96 ? -2.330 -4.148 -6.704 1.00 97.50 96 THR A N 1
ATOM 692 C CA . THR A 1 96 ? -2.313 -2.771 -6.193 1.00 97.50 96 THR A CA 1
ATOM 693 C C . THR A 1 96 ? -2.690 -2.792 -4.729 1.00 97.50 96 THR A C 1
ATOM 695 O O . THR A 1 96 ? -3.725 -3.381 -4.378 1.00 97.50 96 THR A O 1
ATOM 698 N N . ASP A 1 97 ? -1.920 -2.101 -3.896 1.00 96.62 97 ASP A N 1
ATOM 699 C CA . ASP A 1 97 ? -2.169 -1.913 -2.472 1.00 96.62 97 ASP A CA 1
ATOM 700 C C . ASP A 1 97 ? -2.513 -3.254 -1.769 1.00 96.62 97 ASP A C 1
ATOM 702 O O . ASP A 1 97 ? -1.750 -4.213 -1.763 1.00 96.62 97 ASP A O 1
ATOM 706 N N . ASP A 1 98 ? -3.728 -3.362 -1.210 1.00 96.31 98 ASP A N 1
ATOM 707 C CA . ASP A 1 98 ? -4.247 -4.524 -0.479 1.00 96.31 98 ASP A CA 1
ATOM 708 C C . ASP A 1 98 ? -4.397 -5.795 -1.340 1.00 96.31 98 ASP A C 1
ATOM 710 O O . ASP A 1 98 ? -4.685 -6.871 -0.804 1.00 96.31 98 ASP A O 1
ATOM 714 N N . ALA A 1 99 ? -4.304 -5.679 -2.668 1.00 96.94 99 ALA A N 1
ATOM 715 C CA . ALA A 1 99 ? -4.305 -6.826 -3.569 1.00 96.94 99 ALA A CA 1
ATOM 716 C C . ALA A 1 99 ? -2.909 -7.434 -3.759 1.00 96.94 99 ALA A C 1
ATOM 718 O O . ALA A 1 99 ? -2.845 -8.583 -4.204 1.00 96.94 99 ALA A O 1
ATOM 719 N N . ASP A 1 100 ? -1.846 -6.699 -3.419 1.00 97.12 100 ASP A N 1
ATOM 720 C CA . ASP A 1 100 ? -0.467 -7.165 -3.484 1.00 97.12 100 ASP A CA 1
ATOM 721 C C . ASP A 1 100 ? 0.023 -7.655 -2.106 1.00 97.12 100 ASP A C 1
ATOM 723 O O . ASP A 1 100 ? -0.100 -6.994 -1.073 1.00 97.12 100 ASP A O 1
ATOM 727 N N . ASP A 1 101 ? 0.606 -8.853 -2.089 1.00 95.56 101 ASP A N 1
ATOM 728 C CA . ASP A 1 101 ? 1.232 -9.438 -0.904 1.00 95.56 101 ASP A CA 1
ATOM 729 C C . ASP A 1 101 ? 2.629 -8.830 -0.620 1.00 95.56 101 ASP A C 1
ATOM 731 O O . ASP A 1 101 ? 3.202 -9.087 0.448 1.00 95.56 101 ASP A O 1
ATOM 735 N N . SER A 1 102 ? 3.204 -8.084 -1.572 1.00 96.06 102 SER A N 1
ATOM 736 C CA . SER A 1 102 ? 4.543 -7.485 -1.518 1.00 96.06 102 SER A CA 1
ATOM 737 C C . SER A 1 102 ? 4.578 -6.068 -0.917 1.00 96.06 102 SER A C 1
ATOM 739 O O . SER A 1 102 ? 5.665 -5.583 -0.579 1.00 96.06 102 SER A O 1
ATOM 741 N N . VAL A 1 103 ? 3.402 -5.468 -0.683 1.00 97.50 103 VAL A N 1
ATOM 742 C CA . VAL A 1 103 ? 3.222 -4.109 -0.149 1.00 97.50 103 VAL A CA 1
ATOM 743 C C . VAL A 1 103 ? 4.087 -3.807 1.079 1.00 97.50 103 VAL A C 1
ATOM 745 O O . VAL A 1 103 ? 4.191 -4.590 2.035 1.00 97.50 103 VAL A O 1
ATOM 748 N N . ASP A 1 104 ? 4.698 -2.621 1.091 1.00 96.81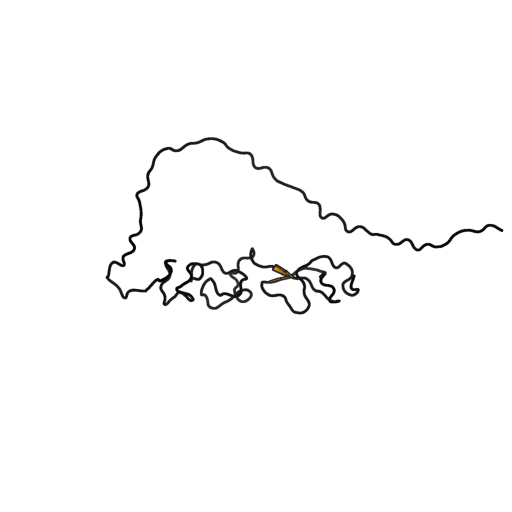 104 ASP A N 1
ATOM 749 C CA . ASP A 1 104 ? 5.485 -2.146 2.218 1.00 96.81 104 ASP A CA 1
ATOM 750 C C . ASP A 1 104 ? 4.592 -1.949 3.445 1.00 96.81 104 ASP A C 1
ATOM 752 O O . ASP A 1 104 ? 3.778 -1.025 3.531 1.00 96.81 104 ASP A O 1
ATOM 756 N N . LEU A 1 105 ? 4.827 -2.765 4.471 1.00 94.44 105 LEU A N 1
ATOM 757 C CA . LEU A 1 105 ? 4.169 -2.654 5.773 1.00 94.44 105 LEU A CA 1
ATOM 758 C C . LEU A 1 105 ? 4.502 -1.342 6.513 1.00 94.44 105 LEU A C 1
ATOM 760 O O . LEU A 1 105 ? 3.914 -1.061 7.557 1.00 94.44 105 LEU A O 1
ATOM 764 N N . GLY A 1 106 ? 5.462 -0.549 6.032 1.00 95.69 106 GLY A N 1
ATOM 765 C CA . GLY A 1 106 ? 5.689 0.823 6.484 1.00 95.69 106 GLY A CA 1
ATOM 766 C C . GLY A 1 106 ? 4.651 1.827 5.971 1.00 95.69 106 GLY A C 1
ATOM 767 O O . GLY A 1 106 ? 4.454 2.864 6.609 1.00 95.69 106 GLY A O 1
ATOM 768 N N . SER A 1 107 ? 3.977 1.513 4.864 1.00 96.25 107 SER A N 1
ATOM 769 C CA . SER A 1 107 ? 2.976 2.366 4.214 1.00 96.25 107 SER A CA 1
ATOM 770 C C . SER A 1 107 ? 1.527 2.048 4.624 1.00 96.25 107 SER A C 1
ATOM 772 O O . SER A 1 107 ? 0.644 2.891 4.458 1.00 96.25 107 SER A O 1
ATOM 774 N N . VAL A 1 108 ? 1.273 0.876 5.226 1.00 96.88 108 VAL A N 1
ATOM 775 C CA . VAL A 1 108 ? -0.067 0.476 5.696 1.00 96.88 108 VAL A CA 1
ATOM 776 C C . VAL A 1 108 ? -0.509 1.255 6.935 1.00 96.88 108 VAL A C 1
ATOM 778 O O . VAL A 1 108 ? 0.270 1.552 7.844 1.00 96.88 108 VAL A O 1
ATOM 781 N N . GLN A 1 109 ? -1.813 1.505 7.028 1.00 96.25 109 GLN A N 1
ATOM 782 C CA . GLN A 1 109 ? -2.429 2.159 8.179 1.00 96.25 109 GLN A CA 1
ATOM 783 C C . GLN A 1 109 ? -3.150 1.134 9.055 1.00 96.25 109 GLN A C 1
ATOM 785 O O . GLN A 1 109 ? -3.590 0.086 8.590 1.00 96.25 109 GLN A O 1
ATOM 790 N N . THR A 1 110 ? -3.270 1.426 10.352 1.00 96.25 110 THR A N 1
ATOM 791 C CA . THR A 1 110 ? -4.055 0.591 11.272 1.00 96.25 110 THR A CA 1
ATOM 792 C C . THR A 1 110 ? -5.457 1.167 11.432 1.00 96.25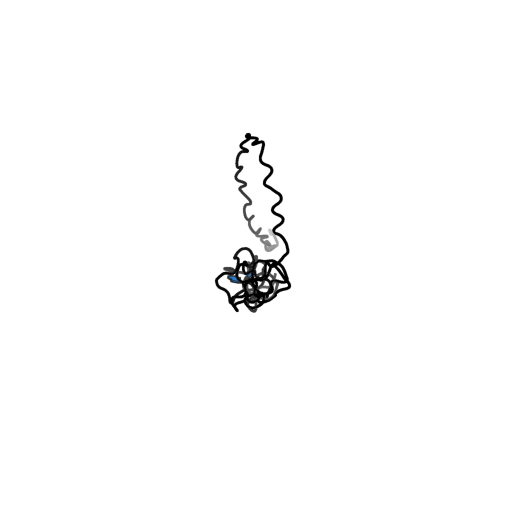 110 THR A C 1
ATOM 794 O O . THR A 1 110 ? -5.602 2.332 11.805 1.00 96.25 110 THR A O 1
ATOM 797 N N . TRP A 1 111 ? -6.470 0.343 11.180 1.00 96.88 111 TRP A N 1
ATOM 798 C CA . TRP A 1 111 ? -7.887 0.688 11.254 1.00 96.88 111 TRP A CA 1
ATOM 799 C C . TRP A 1 111 ? -8.579 -0.080 12.379 1.00 96.88 111 TRP A C 1
ATOM 801 O O . TRP A 1 111 ? -8.311 -1.262 12.588 1.00 96.88 111 TRP A O 1
ATOM 811 N N . PHE A 1 112 ? -9.473 0.595 13.093 1.00 95.94 112 PHE A N 1
ATOM 812 C CA . PHE A 1 112 ? -10.193 0.085 14.260 1.00 95.94 112 PHE A CA 1
ATOM 813 C C . PHE A 1 112 ? -11.700 0.188 14.022 1.00 95.94 112 PHE A C 1
ATOM 815 O O . PHE A 1 112 ? -12.140 1.178 13.440 1.00 95.94 112 PHE A O 1
ATOM 822 N N . ASP A 1 113 ? -12.483 -0.795 14.471 1.00 95.62 113 ASP A N 1
ATOM 823 C CA . ASP A 1 113 ? -13.948 -0.765 14.360 1.00 95.62 113 ASP A CA 1
ATOM 824 C C . ASP A 1 113 ? -14.518 0.448 15.124 1.00 95.62 113 ASP A C 1
ATOM 826 O O . ASP A 1 113 ? -14.275 0.593 16.322 1.00 95.62 113 ASP A O 1
ATOM 830 N N . ASP A 1 114 ? -15.282 1.293 14.429 1.00 94.88 114 ASP A N 1
ATOM 831 C CA . ASP A 1 114 ? -15.982 2.482 14.939 1.00 94.88 114 ASP A CA 1
ATOM 832 C C . ASP A 1 114 ? -17.493 2.207 14.908 1.00 94.88 114 ASP A C 1
ATOM 834 O O . ASP A 1 114 ? -18.204 2.476 13.931 1.00 94.88 114 ASP A O 1
ATOM 838 N N . ALA A 1 115 ? -17.980 1.551 15.958 1.00 92.50 115 ALA A N 1
ATOM 839 C CA . ALA A 1 115 ? -19.330 0.999 15.983 1.00 92.50 115 ALA A CA 1
ATOM 840 C C . ALA A 1 115 ? -20.419 2.047 16.277 1.00 92.50 115 ALA A C 1
ATOM 842 O O . ALA A 1 115 ? -21.580 1.838 15.896 1.00 92.50 115 ALA A O 1
ATOM 843 N N . ASP A 1 116 ? -20.070 3.181 16.888 1.00 90.75 116 ASP A N 1
ATOM 844 C CA . ASP A 1 116 ? -21.006 4.270 17.176 1.00 90.75 116 ASP A CA 1
ATOM 845 C C . ASP A 1 116 ? -20.820 5.522 16.297 1.00 90.75 116 ASP A C 1
ATOM 847 O O . ASP A 1 116 ? -21.722 6.372 16.248 1.00 90.75 116 ASP A O 1
ATOM 851 N N . GLY A 1 117 ? -19.749 5.574 15.501 1.00 92.19 117 GLY A N 1
ATOM 852 C CA . GLY A 1 117 ? -19.503 6.599 14.495 1.00 92.19 117 GLY A CA 1
ATOM 853 C C . GLY A 1 117 ? -18.975 7.907 15.076 1.00 92.19 117 GLY A C 1
ATOM 854 O O . GLY A 1 117 ? -19.262 8.973 14.510 1.00 92.19 117 GLY A O 1
ATOM 855 N N . ASP A 1 118 ? -18.291 7.863 16.218 1.00 90.38 118 ASP A N 1
ATOM 856 C CA . ASP A 1 118 ? -17.753 9.048 16.888 1.00 90.38 118 ASP A CA 1
ATOM 857 C C . ASP A 1 118 ? -16.332 9.431 16.437 1.00 90.38 118 ASP A C 1
ATOM 859 O O . ASP A 1 118 ? -15.868 10.545 16.718 1.00 90.38 118 ASP A O 1
ATOM 863 N N . GLY A 1 119 ? -15.698 8.569 15.636 1.00 92.25 119 GLY A N 1
ATOM 864 C CA . GLY A 1 119 ? -14.363 8.769 15.088 1.00 92.25 119 GLY A CA 1
ATOM 865 C C . GLY A 1 119 ? -13.229 8.220 15.954 1.00 92.25 119 GLY A C 1
ATOM 866 O O . GLY A 1 119 ? -12.066 8.502 15.651 1.00 92.25 119 GLY A O 1
ATOM 867 N N . TYR A 1 120 ? -13.534 7.444 16.991 1.00 93.94 120 TYR A N 1
ATOM 868 C CA . TYR A 1 120 ? -12.583 6.622 17.727 1.00 93.94 120 TYR A CA 1
ATOM 869 C C .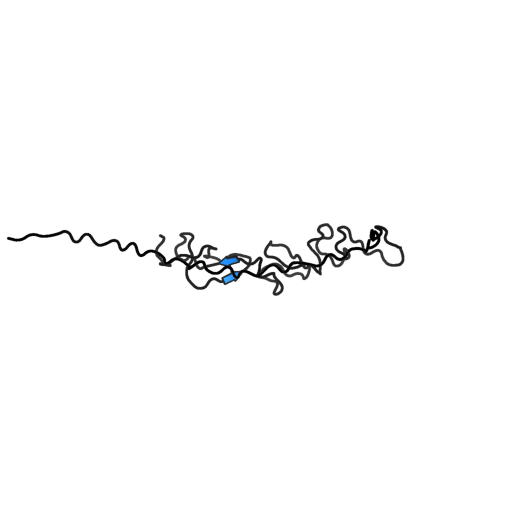 TYR A 1 120 ? -12.971 5.156 17.573 1.00 93.94 120 TYR A C 1
ATOM 871 O O . TYR A 1 120 ? -14.136 4.797 17.650 1.00 93.94 120 TYR A O 1
ATOM 879 N N . GLY A 1 121 ? -11.987 4.297 17.329 1.00 93.62 121 GLY A N 1
ATOM 880 C CA . GLY A 1 121 ? -12.232 2.870 17.195 1.00 93.62 121 GLY A CA 1
ATOM 881 C C . GLY A 1 121 ? -11.720 2.083 18.391 1.00 93.62 121 GLY A C 1
ATOM 882 O O . GLY A 1 121 ? -10.860 2.543 19.157 1.00 93.62 121 GLY A O 1
ATOM 883 N N . ALA A 1 122 ? -12.266 0.880 18.542 1.00 92.19 122 ALA A N 1
ATOM 884 C CA . ALA A 1 122 ? -11.968 -0.037 19.633 1.00 92.19 122 ALA A CA 1
ATOM 885 C C . ALA A 1 122 ? -11.476 -1.396 19.115 1.00 92.19 122 ALA A C 1
ATOM 887 O O . ALA A 1 122 ? -11.807 -1.832 18.015 1.00 92.19 122 ALA A O 1
ATOM 888 N N . GLY A 1 123 ? -10.752 -2.125 19.969 1.00 90.19 123 GLY A N 1
ATOM 889 C CA . GLY A 1 123 ? -10.368 -3.517 19.718 1.00 90.19 123 GLY A CA 1
ATOM 890 C C . GLY A 1 123 ? -9.015 -3.692 19.027 1.00 90.19 123 GLY A C 1
ATOM 891 O O . GLY A 1 123 ? -8.151 -2.818 19.079 1.00 90.19 123 GLY A O 1
ATOM 892 N N . ASP A 1 124 ? -8.807 -4.878 18.452 1.00 93.00 124 ASP A N 1
ATOM 893 C CA . ASP A 1 124 ? -7.597 -5.187 17.691 1.00 93.00 124 ASP A CA 1
ATOM 894 C C . ASP A 1 124 ? -7.671 -4.492 16.326 1.00 93.00 124 ASP A C 1
ATOM 896 O O . ASP A 1 124 ? -8.607 -4.720 15.561 1.00 93.00 124 ASP A O 1
ATOM 900 N N . GLY A 1 125 ? -6.683 -3.650 16.025 1.00 93.50 125 GLY A N 1
ATOM 901 C CA . GLY A 1 125 ? -6.608 -2.967 14.740 1.00 93.50 125 GLY A CA 1
ATOM 902 C C . GLY A 1 125 ? -6.206 -3.906 13.601 1.00 93.50 125 GLY A C 1
ATOM 903 O O . GLY A 1 125 ? -5.414 -4.833 13.792 1.00 93.50 125 GLY A O 1
ATOM 904 N N . VAL A 1 126 ? -6.721 -3.636 12.405 1.00 95.44 126 VAL A N 1
ATOM 905 C CA . VAL A 1 126 ? -6.329 -4.310 11.161 1.00 95.44 126 VAL A CA 1
ATOM 906 C C . VAL A 1 126 ? -5.419 -3.402 10.342 1.00 95.44 126 VAL A C 1
ATOM 908 O O . VAL A 1 126 ? -5.687 -2.210 10.209 1.00 95.44 126 VAL A O 1
ATOM 911 N N . GLN A 1 127 ? -4.325 -3.955 9.821 1.00 96.00 127 GLN A N 1
ATOM 912 C CA . GLN A 1 127 ? -3.399 -3.235 8.949 1.00 96.00 127 GLN A CA 1
ATOM 913 C C . GLN A 1 127 ? -3.780 -3.481 7.496 1.00 96.00 127 GLN A C 1
ATOM 915 O O . GLN A 1 127 ? -3.698 -4.620 7.044 1.00 96.00 127 GLN A O 1
ATOM 920 N N . VAL A 1 128 ? -4.232 -2.429 6.820 1.00 96.19 128 VAL A N 1
ATOM 921 C CA . VAL A 1 128 ? -4.656 -2.429 5.412 1.00 96.19 128 VAL A CA 1
ATOM 922 C C . VAL A 1 128 ? -4.456 -1.028 4.828 1.00 96.19 128 VAL A C 1
ATOM 924 O O . VAL A 1 128 ? -4.452 -0.036 5.571 1.00 96.19 128 VAL A O 1
ATOM 927 N N . CYS A 1 129 ? -4.288 -0.935 3.514 1.00 96.31 129 CYS A N 1
ATOM 928 C CA . CYS A 1 129 ? -4.145 0.333 2.809 1.00 96.31 129 CYS A CA 1
ATOM 929 C C . CYS A 1 129 ? -5.462 1.119 2.846 1.00 96.31 129 CYS A C 1
ATOM 931 O O . CYS A 1 129 ? -5.505 2.264 3.311 1.00 96.31 129 CYS A O 1
ATOM 933 N N . ALA A 1 130 ? -6.566 0.488 2.434 1.00 94.69 130 ALA A N 1
ATOM 934 C CA . ALA A 1 130 ? -7.879 1.120 2.404 1.00 94.69 130 ALA A CA 1
ATOM 935 C C . ALA A 1 130 ? -8.715 0.812 3.664 1.00 94.69 130 ALA A C 1
ATOM 937 O O . ALA A 1 130 ? -8.774 -0.337 4.106 1.00 94.69 130 ALA A O 1
ATOM 938 N N . PRO A 1 131 ? -9.440 1.801 4.229 1.00 94.88 131 PRO A N 1
ATOM 939 C CA . PRO A 1 131 ? -10.296 1.572 5.389 1.00 94.88 131 PRO A CA 1
ATOM 940 C C . PRO A 1 131 ? -11.436 0.597 5.081 1.00 94.88 131 PRO A C 1
ATOM 942 O O . PRO A 1 131 ? -12.237 0.859 4.173 1.00 94.88 131 PRO A O 1
ATOM 945 N N . PRO A 1 132 ? -11.610 -0.466 5.882 1.00 95.12 132 PRO A N 1
ATOM 946 C CA . PRO A 1 132 ? -12.838 -1.246 5.866 1.00 95.12 132 PRO A CA 1
ATOM 947 C C . PRO A 1 132 ? -14.046 -0.393 6.287 1.00 95.12 132 PRO A C 1
ATOM 949 O O . PRO A 1 132 ? -13.920 0.585 7.030 1.00 95.12 132 PRO A O 1
ATOM 952 N N . GLU A 1 133 ? -15.245 -0.764 5.829 1.00 94.62 133 GLU A N 1
ATOM 953 C CA . GLU A 1 133 ? -16.470 -0.040 6.190 1.00 94.62 133 GLU A CA 1
ATOM 954 C C . GLU A 1 133 ? -16.694 -0.037 7.709 1.00 94.62 133 GLU A C 1
ATOM 956 O O . GLU A 1 133 ? -16.693 -1.091 8.342 1.00 94.62 133 GLU A O 1
ATOM 961 N N . GLY A 1 134 ? -16.955 1.146 8.274 1.00 94.00 134 GLY A N 1
ATOM 962 C CA . GLY A 1 134 ? -17.212 1.302 9.709 1.00 94.00 134 GLY A CA 1
ATOM 963 C C . GLY A 1 134 ? -15.953 1.272 10.573 1.00 94.00 134 GLY A C 1
ATOM 964 O O . GLY A 1 134 ? -16.045 0.914 11.739 1.00 94.00 134 GLY A O 1
ATOM 965 N N . THR A 1 135 ? -14.793 1.621 10.011 1.00 96.06 135 THR A N 1
ATOM 966 C CA . THR A 1 135 ? -13.537 1.732 10.760 1.00 96.06 135 THR A CA 1
ATOM 967 C C . THR A 1 135 ? -12.970 3.151 10.748 1.00 96.06 135 THR A C 1
ATOM 969 O O . THR A 1 135 ? -13.298 3.967 9.882 1.00 96.06 135 THR A O 1
ATOM 972 N N . VAL A 1 136 ? -12.081 3.437 11.699 1.00 96.44 136 VAL A N 1
ATOM 973 C CA . VAL A 1 136 ? -11.337 4.696 11.814 1.00 96.44 136 VAL A CA 1
ATOM 974 C C . VAL A 1 136 ? -9.870 4.434 12.157 1.00 96.44 136 VAL A C 1
ATOM 976 O O . VAL A 1 136 ? -9.536 3.427 12.775 1.00 96.44 136 VAL A O 1
ATOM 979 N N . ASN A 1 137 ? -8.964 5.330 11.761 1.00 95.81 137 ASN A N 1
ATOM 980 C CA . ASN A 1 137 ? -7.520 5.190 12.000 1.00 95.81 137 ASN A CA 1
ATOM 981 C C . ASN A 1 137 ? -7.062 5.767 13.353 1.00 95.81 137 ASN A C 1
ATOM 983 O O . ASN A 1 137 ? -5.886 6.087 13.542 1.00 95.81 137 ASN A O 1
ATOM 987 N N . VAL A 1 138 ? -8.000 5.960 14.278 1.00 94.31 138 VAL A N 1
ATOM 988 C CA . VAL A 1 138 ? -7.756 6.538 15.597 1.00 94.31 138 VAL A CA 1
ATOM 989 C C . VAL A 1 138 ? -8.150 5.508 16.648 1.00 94.31 138 VAL A C 1
ATOM 991 O O . VAL A 1 138 ? -9.326 5.215 16.824 1.00 94.31 138 VAL A O 1
ATOM 994 N N . ASP A 1 139 ? -7.155 4.972 17.353 1.00 90.50 139 ASP A N 1
ATOM 995 C CA . ASP A 1 139 ? -7.359 4.138 18.544 1.00 90.50 139 ASP A CA 1
ATOM 996 C C . ASP A 1 139 ? -7.846 5.005 19.714 1.00 90.50 139 ASP A C 1
ATOM 998 O O . ASP A 1 139 ? -7.394 6.145 19.883 1.00 90.50 139 ASP A O 1
ATOM 1002 N N . GLY A 1 140 ? -8.702 4.454 20.572 1.00 86.69 140 GLY A N 1
ATOM 1003 C CA . GLY A 1 140 ? -9.015 5.080 21.856 1.00 86.69 140 GLY A CA 1
ATOM 1004 C C . GLY A 1 140 ? -10.432 4.889 22.368 1.00 86.69 140 GLY A C 1
ATOM 1005 O O . GLY A 1 140 ? -10.720 5.370 23.469 1.00 86.69 140 GLY A O 1
ATOM 1006 N N . ASP A 1 141 ? -11.292 4.188 21.634 1.00 82.69 141 ASP A N 1
ATOM 1007 C CA . ASP A 1 141 ? -12.664 3.985 22.068 1.00 82.69 141 ASP A CA 1
ATOM 1008 C C . ASP A 1 141 ? -12.738 2.907 23.165 1.00 82.69 141 ASP A C 1
ATOM 1010 O O . ASP A 1 141 ? -12.472 1.715 22.990 1.00 82.69 141 ASP A O 1
ATOM 1014 N N . CYS A 1 142 ? -13.043 3.374 24.374 1.00 79.00 142 CYS A N 1
ATOM 1015 C CA . CYS A 1 142 ? -13.170 2.547 25.569 1.00 79.00 142 CYS A CA 1
ATOM 1016 C C . CYS A 1 142 ? -14.607 2.032 25.779 1.00 79.00 142 CYS A C 1
ATOM 1018 O O . CYS A 1 142 ? -14.836 1.233 26.697 1.00 79.00 142 CYS A O 1
ATOM 1020 N N . ALA A 1 143 ? -15.571 2.516 24.994 1.00 81.12 143 ALA A N 1
ATOM 1021 C CA . ALA A 1 143 ? -16.989 2.213 25.085 1.00 81.12 143 ALA A CA 1
ATOM 1022 C C . ALA A 1 143 ? -17.597 2.105 23.669 1.00 81.12 143 ALA A C 1
ATOM 1024 O O . ALA A 1 143 ? -18.361 2.986 23.298 1.00 81.12 143 ALA A O 1
ATOM 1025 N N . PRO A 1 144 ? -17.384 0.976 22.959 1.00 69.69 144 PRO A N 1
ATOM 1026 C CA . PRO A 1 144 ? -17.676 0.804 21.524 1.00 69.69 144 PRO A CA 1
ATOM 1027 C C . PRO A 1 144 ? -19.131 0.982 21.071 1.00 69.69 144 PRO A C 1
ATOM 1029 O O . PRO A 1 144 ? -19.447 0.787 19.907 1.00 69.69 144 PRO A O 1
ATOM 1032 N N . ASP A 1 145 ? -20.051 1.284 21.982 1.00 78.19 145 ASP A N 1
ATOM 1033 C CA . ASP A 1 145 ? -21.469 1.480 21.685 1.00 78.19 145 ASP A CA 1
ATOM 1034 C C . ASP A 1 145 ? -21.992 2.841 22.215 1.00 78.19 145 ASP A C 1
ATOM 1036 O O . ASP A 1 145 ? -23.210 3.063 22.227 1.00 78.19 145 ASP A O 1
ATOM 1040 N N . ASP A 1 146 ? -21.128 3.719 22.746 1.00 80.38 146 ASP A N 1
ATOM 1041 C CA . ASP A 1 146 ? -21.502 4.982 23.402 1.00 80.38 146 ASP A CA 1
ATOM 1042 C C . ASP A 1 146 ? -20.603 6.147 22.973 1.00 80.38 146 ASP A C 1
ATOM 1044 O O . ASP A 1 146 ? -19.632 6.466 23.659 1.00 80.38 146 ASP A O 1
ATOM 1048 N N . ALA A 1 147 ? -21.038 6.843 21.919 1.00 65.00 147 ALA A N 1
ATOM 1049 C CA . ALA A 1 147 ? -20.317 7.959 21.313 1.00 65.00 147 ALA A CA 1
ATOM 1050 C C . ALA A 1 147 ? -19.886 9.005 22.357 1.00 65.00 147 ALA A C 1
ATOM 1052 O O . ALA A 1 147 ? -20.739 9.737 22.900 1.00 65.00 147 ALA A O 1
ATOM 1053 N N . ARG A 1 148 ? -18.580 9.096 22.646 1.00 60.06 148 ARG A N 1
ATOM 1054 C CA . ARG A 1 148 ? -18.017 10.034 23.632 1.00 60.06 148 ARG A CA 1
ATOM 1055 C C . ARG A 1 148 ? -16.580 10.484 23.398 1.00 60.06 148 ARG A C 1
ATOM 1057 O O . ARG A 1 148 ? -15.657 9.746 23.800 1.00 60.06 148 ARG A O 1
#

Secondary structure (DSSP, 8-state):
--------------PPP---------PPPPP---------------S---SSS-----SS-SS--TTT-S-TT-TTSSTTSPP-SSSS-SS-SS--GGG-TT--TTTPEEEEE-SSSSS-BEEEEEEESSPPTTEES-B--SSTTS--

Sequence (148 aa):
MRSPLMMLSLLALMACGDKDESSTDSVPVVDDSETDDSETDDSKTDDSTDDTGPEVIDVDGDGSPADEDCDDNDAEVNPGAQEICDGIDNDCDELTDDADDSVDLGSVQTWFDDADGDGYGAGDGVQVCAPPEGTVNVDGDCAPDDAR